Protein AF-A0A536UJZ4-F1 (afdb_monomer_lite)

pLDDT: mean 90.45, std 9.2, range [53.75, 98.38]

Radius of gyration: 19.91 Å; chains: 1; bounding box: 40×31×49 Å

Foldseek 3Di:
DQFDQFDDDPNHTQHHRNHGDDDDQEEDEDEDDDDDPVCLVVVQVCCVVPNPDGVVVVDQDPVNNCVVSVNYHYHYDDDDDDDDD

Sequence (85 aa):
FARPEYVFKDGTLVARAGRIVATPVGGTHFVEPEYDASIETTLKRYADRHASVNPRHAAIGRDELCRCCGGGRLLPAACFAAASV

Structure (mmCIF, N/CA/C/O backbone):
data_AF-A0A536UJZ4-F1
#
_entry.id   AF-A0A536UJZ4-F1
#
loop_
_atom_site.group_PDB
_atom_site.id
_atom_site.type_symbol
_atom_site.label_atom_id
_atom_site.label_alt_id
_atom_site.label_comp_id
_atom_site.label_asym_id
_atom_site.label_entity_id
_atom_site.label_seq_id
_atom_site.pdbx_PDB_ins_code
_atom_site.Cartn_x
_atom_site.Cartn_y
_atom_site.Cartn_z
_atom_site.occupancy
_atom_site.B_iso_or_equiv
_atom_site.auth_seq_id
_atom_site.auth_comp_id
_atom_site.auth_asym_id
_atom_site.auth_atom_id
_atom_site.pdbx_PDB_model_num
ATOM 1 N N . PHE A 1 1 ? -0.446 -7.272 27.644 1.00 88.19 1 PHE A N 1
ATOM 2 C CA . PHE A 1 1 ? -0.810 -6.821 26.282 1.00 88.19 1 PHE A CA 1
ATOM 3 C C . PHE A 1 1 ? -1.361 -7.913 25.356 1.00 88.19 1 PHE A C 1
ATOM 5 O O . PHE A 1 1 ? -1.922 -7.556 24.333 1.00 88.19 1 PHE A O 1
ATOM 12 N N . ALA A 1 2 ? -1.295 -9.214 25.691 1.00 96.56 2 ALA A N 1
ATOM 13 C CA . ALA A 1 2 ? -1.802 -10.282 24.809 1.00 96.56 2 ALA A CA 1
ATOM 14 C C . ALA A 1 2 ? -3.328 -10.256 24.548 1.00 96.56 2 ALA A C 1
ATOM 16 O O . ALA A 1 2 ? -3.786 -10.780 23.539 1.00 96.56 2 ALA A O 1
ATOM 17 N N . ARG A 1 3 ? -4.122 -9.660 25.451 1.00 97.19 3 ARG A N 1
ATOM 18 C CA . ARG A 1 3 ? -5.575 -9.471 25.307 1.00 97.19 3 ARG A CA 1
ATOM 19 C C . ARG A 1 3 ? -5.931 -8.020 25.639 1.00 97.19 3 ARG A C 1
ATOM 21 O O . ARG A 1 3 ? -6.123 -7.713 26.813 1.00 97.19 3 ARG A O 1
ATOM 28 N N . PRO A 1 4 ? -5.912 -7.111 24.654 1.00 97.31 4 PRO A N 1
ATOM 29 C CA . PRO A 1 4 ? -6.258 -5.714 24.886 1.00 97.31 4 PRO A CA 1
ATOM 30 C C . PRO A 1 4 ? -7.752 -5.558 25.197 1.00 97.31 4 PRO A C 1
ATOM 32 O O . PRO A 1 4 ? -8.585 -6.287 24.649 1.00 97.31 4 PRO A O 1
ATOM 35 N N . GLU A 1 5 ? -8.083 -4.588 26.054 1.00 98.12 5 GLU A N 1
ATOM 36 C CA . GLU A 1 5 ? -9.476 -4.272 26.392 1.00 98.12 5 GLU A CA 1
ATOM 37 C C . GLU A 1 5 ? -10.204 -3.624 25.207 1.00 98.12 5 GLU A C 1
ATOM 39 O O . GLU A 1 5 ? -11.340 -3.996 24.932 1.00 98.12 5 GLU A O 1
ATOM 44 N N . TYR A 1 6 ? -9.532 -2.751 24.444 1.00 98.31 6 TYR A N 1
ATOM 45 C CA . TYR A 1 6 ? -10.053 -2.144 23.215 1.00 98.31 6 TYR A CA 1
ATOM 46 C C . TYR A 1 6 ? -8.968 -2.031 22.137 1.00 98.31 6 TYR A C 1
ATOM 48 O O . TYR A 1 6 ? -7.823 -1.694 22.438 1.00 98.31 6 TYR A O 1
ATOM 56 N N . VAL A 1 7 ? -9.343 -2.261 20.877 1.00 98.31 7 VAL A N 1
ATOM 57 C CA . VAL A 1 7 ? -8.529 -1.955 19.689 1.00 98.31 7 VAL A CA 1
ATOM 58 C C . VAL A 1 7 ? -9.408 -1.264 18.663 1.00 98.31 7 VAL A C 1
ATOM 60 O O . VAL A 1 7 ? -10.468 -1.785 18.311 1.00 98.31 7 VAL A O 1
ATOM 63 N N . PHE A 1 8 ? -8.945 -0.127 18.154 1.00 97.94 8 PHE A N 1
ATOM 64 C CA . PHE A 1 8 ? -9.633 0.633 17.119 1.00 97.94 8 PHE A CA 1
ATOM 65 C C . PHE A 1 8 ? -8.810 0.666 15.833 1.00 97.94 8 PHE A C 1
ATOM 67 O O . PHE A 1 8 ? -7.583 0.743 15.877 1.00 97.94 8 PHE A O 1
ATOM 74 N N . LYS A 1 9 ? -9.496 0.641 14.692 1.00 96.00 9 LYS A N 1
ATOM 75 C CA . LYS A 1 9 ? -8.929 0.879 13.364 1.00 96.00 9 LYS A CA 1
ATOM 76 C C . LYS A 1 9 ? -9.760 1.956 12.680 1.00 96.00 9 LYS A C 1
ATOM 78 O O . LYS A 1 9 ? -10.966 1.779 12.540 1.00 96.00 9 LYS A O 1
ATOM 83 N N . ASP A 1 10 ? -9.133 3.076 12.321 1.00 94.00 10 ASP A N 1
ATOM 84 C CA . ASP A 1 10 ? -9.797 4.252 11.733 1.00 94.00 10 ASP A CA 1
ATOM 85 C C . ASP A 1 10 ? -11.051 4.691 12.520 1.00 94.00 10 ASP A C 1
ATOM 87 O O . ASP A 1 10 ? -12.109 4.961 11.958 1.00 94.00 10 ASP A O 1
ATOM 91 N N . GLY A 1 11 ? -10.956 4.681 13.856 1.00 96.38 11 GLY A N 1
ATOM 92 C CA . GLY A 1 11 ? -12.066 5.006 14.763 1.00 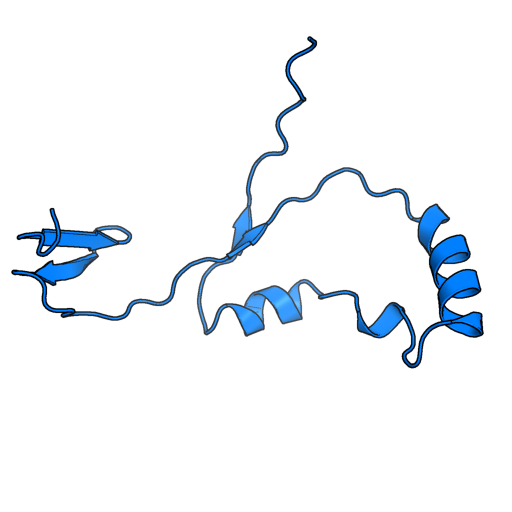96.38 11 GLY A CA 1
ATOM 93 C C . GLY A 1 11 ? -13.101 3.890 14.973 1.00 96.38 11 GLY A C 1
ATOM 94 O O . GLY A 1 11 ? -13.936 4.002 15.866 1.00 96.38 11 GLY A O 1
ATOM 95 N N . THR A 1 12 ? -13.034 2.783 14.229 1.00 97.50 12 THR A N 1
ATOM 96 C CA . THR A 1 12 ? -13.937 1.627 14.381 1.00 97.50 12 THR A CA 1
ATOM 97 C C . THR A 1 12 ? -13.394 0.641 15.410 1.00 97.50 12 THR A C 1
ATOM 99 O O . THR A 1 12 ? -12.241 0.226 15.312 1.00 97.50 12 THR A O 1
ATOM 102 N N . LEU A 1 13 ? -14.214 0.217 16.376 1.00 98.31 13 LEU A N 1
ATOM 103 C CA . LEU A 1 13 ? -13.847 -0.831 17.334 1.00 98.31 13 LEU A CA 1
ATOM 104 C C . LEU A 1 13 ? -13.701 -2.179 16.608 1.00 98.31 13 LEU A C 1
ATOM 106 O O . LEU A 1 13 ? -14.682 -2.710 16.096 1.00 98.31 13 LEU A O 1
ATOM 110 N N . VAL A 1 14 ? -12.491 -2.745 16.581 1.00 98.38 14 VAL A N 1
ATOM 111 C CA . VAL A 1 14 ? -12.195 -4.023 15.903 1.00 98.38 14 VAL A CA 1
ATOM 112 C C . VAL A 1 14 ? -11.930 -5.173 16.864 1.00 98.38 14 VAL A C 1
ATOM 114 O O . VAL A 1 14 ? -12.177 -6.323 16.503 1.00 98.38 14 VAL A O 1
ATOM 117 N N . ALA A 1 15 ? -11.498 -4.892 18.096 1.00 98.25 15 ALA A N 1
ATOM 118 C CA . ALA A 1 15 ? -11.399 -5.905 19.140 1.00 98.25 15 ALA A CA 1
ATOM 119 C C . ALA A 1 15 ? -11.782 -5.357 20.516 1.00 98.25 15 ALA A C 1
ATOM 121 O O . ALA A 1 15 ? -11.463 -4.212 20.839 1.00 98.25 15 ALA A O 1
ATOM 122 N N . ARG A 1 16 ? -12.418 -6.197 21.338 1.00 98.25 16 ARG A N 1
ATOM 123 C CA . ARG A 1 16 ? -12.739 -5.909 22.740 1.00 98.25 16 ARG A CA 1
ATOM 124 C C . ARG A 1 16 ? -12.480 -7.131 23.614 1.00 98.25 16 ARG A C 1
ATOM 126 O O . ARG A 1 16 ? -12.839 -8.239 23.217 1.00 98.25 16 ARG A O 1
ATOM 133 N N . ALA A 1 17 ? -11.858 -6.939 24.777 1.00 97.75 17 ALA A N 1
ATOM 134 C CA . ALA A 1 17 ? -11.489 -8.018 25.703 1.00 97.75 17 ALA A CA 1
ATOM 135 C C . ALA A 1 17 ? -10.779 -9.203 25.000 1.00 97.75 17 ALA A C 1
ATOM 137 O O . ALA A 1 17 ? -11.065 -10.378 25.241 1.00 97.75 17 ALA A O 1
ATOM 138 N N . GLY A 1 18 ? -9.877 -8.894 24.063 1.00 97.50 18 GLY A N 1
ATOM 139 C CA . GLY A 1 18 ? -9.144 -9.885 23.267 1.00 97.50 18 GLY A CA 1
ATOM 140 C C . GLY A 1 18 ? -9.953 -10.647 22.205 1.00 97.50 18 GLY A C 1
ATOM 141 O O . GLY A 1 18 ? -9.423 -11.598 21.637 1.00 97.50 18 GLY A O 1
ATOM 142 N N . ARG A 1 19 ? -11.205 -10.267 21.913 1.00 98.00 19 ARG A N 1
ATOM 143 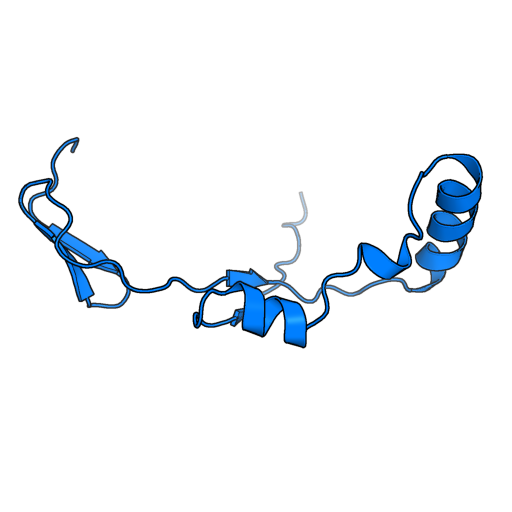C CA . ARG A 1 19 ? -12.028 -10.869 20.845 1.00 98.00 19 ARG A CA 1
ATOM 144 C C . ARG A 1 19 ? -12.208 -9.894 19.687 1.00 98.00 19 ARG A C 1
ATOM 146 O O . ARG A 1 19 ? -12.486 -8.723 19.924 1.00 98.00 19 ARG A O 1
ATOM 153 N N . ILE A 1 20 ? -12.098 -10.380 18.450 1.00 98.06 20 ILE A N 1
ATOM 154 C CA . ILE A 1 20 ? -12.422 -9.601 17.245 1.00 98.06 20 ILE A CA 1
ATOM 155 C C . ILE A 1 20 ? -13.937 -9.374 17.181 1.00 98.06 20 ILE A C 1
ATOM 157 O O . ILE A 1 20 ? -14.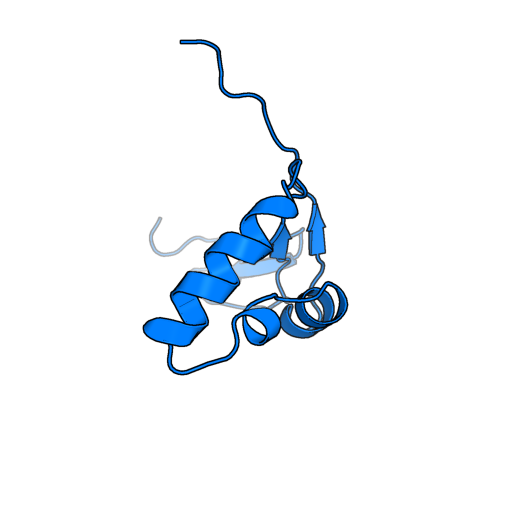705 -10.318 17.359 1.00 98.06 20 ILE A O 1
ATOM 161 N N . VAL A 1 21 ? -14.357 -8.132 16.934 1.00 98.25 21 VAL A N 1
ATOM 162 C CA . VAL A 1 21 ? -15.776 -7.727 16.855 1.00 98.25 21 VAL A CA 1
ATOM 163 C C . VAL A 1 21 ? -16.156 -7.085 15.518 1.00 98.25 21 VAL A C 1
ATOM 165 O O . VAL A 1 21 ? -17.338 -7.004 15.205 1.00 98.25 21 VAL A O 1
ATOM 168 N N . ALA A 1 22 ? -15.177 -6.662 14.714 1.00 97.81 22 ALA A N 1
ATOM 169 C CA . ALA A 1 22 ? -15.390 -6.153 13.363 1.00 97.81 22 ALA A CA 1
ATOM 170 C C . ALA A 1 22 ? -14.170 -6.444 12.478 1.00 97.81 22 ALA A C 1
ATOM 172 O O . ALA A 1 22 ? -13.038 -6.491 12.964 1.00 97.81 22 ALA A O 1
ATOM 173 N N . THR A 1 23 ? -14.396 -6.594 11.171 1.00 95.75 23 THR A N 1
ATOM 174 C CA . THR A 1 23 ? -13.351 -6.867 10.169 1.00 95.75 23 THR A CA 1
ATOM 175 C C . THR A 1 23 ? -13.393 -5.848 9.021 1.00 95.75 23 THR A C 1
ATOM 177 O O . THR A 1 23 ? -13.682 -6.219 7.882 1.00 95.75 23 THR A O 1
ATOM 180 N N . PRO A 1 24 ? -13.153 -4.548 9.287 1.00 93.81 24 PRO A N 1
ATOM 181 C CA . PRO A 1 24 ? -13.136 -3.542 8.234 1.00 93.81 24 PRO A CA 1
ATOM 182 C C . PRO A 1 24 ? -11.950 -3.758 7.287 1.00 93.81 24 PRO A C 1
ATOM 184 O O . PRO A 1 24 ? -10.833 -4.093 7.710 1.00 93.81 24 PRO A O 1
ATOM 187 N N . VAL A 1 25 ? -12.187 -3.508 6.001 1.00 92.25 25 VAL A N 1
ATOM 188 C CA . VAL A 1 25 ? -11.157 -3.592 4.963 1.00 92.25 25 VAL A CA 1
ATOM 189 C C . VAL A 1 25 ? -10.087 -2.522 5.210 1.00 92.25 25 VAL A C 1
ATOM 191 O O . VAL A 1 25 ? -10.395 -1.377 5.534 1.00 92.25 25 VAL A O 1
ATOM 194 N N . GLY A 1 26 ? -8.811 -2.911 5.138 1.00 89.56 26 GLY A N 1
ATOM 195 C CA . GLY A 1 26 ? -7.683 -1.982 5.275 1.00 89.56 26 GLY A CA 1
ATOM 196 C C . GLY A 1 26 ? -7.408 -1.179 4.005 1.00 89.56 26 GLY A C 1
ATOM 197 O O . GLY A 1 26 ? -8.035 -1.399 2.976 1.00 89.56 26 GLY A O 1
ATOM 198 N N . GLY A 1 27 ? -6.447 -0.260 4.074 1.00 90.56 27 GLY A N 1
ATOM 199 C CA . GLY A 1 27 ? -5.877 0.368 2.884 1.00 90.56 27 GLY A CA 1
ATOM 200 C C . GLY A 1 27 ? -4.489 -0.178 2.557 1.00 90.56 27 GLY A C 1
ATOM 201 O O . GLY A 1 27 ? -3.767 -0.617 3.455 1.00 90.56 27 GLY A O 1
ATOM 202 N N . THR A 1 28 ? -4.118 -0.126 1.280 1.00 91.56 28 THR A N 1
ATOM 203 C CA . THR A 1 28 ? -2.773 -0.477 0.804 1.00 91.56 28 THR A CA 1
ATOM 204 C C . THR A 1 28 ? -1.953 0.794 0.660 1.00 91.56 28 THR A C 1
ATOM 206 O O . THR A 1 28 ? -2.350 1.698 -0.074 1.00 91.56 28 THR A O 1
ATOM 209 N N . HIS A 1 29 ? -0.813 0.862 1.345 1.00 92.62 29 HIS A N 1
ATOM 210 C CA . HIS A 1 29 ? 0.124 1.967 1.170 1.00 92.62 29 HIS A CA 1
ATOM 211 C C . HIS A 1 29 ? 0.964 1.760 -0.089 1.00 92.62 29 HIS A C 1
ATOM 213 O O . HIS A 1 29 ? 1.430 0.648 -0.337 1.00 92.62 29 HIS A O 1
ATOM 219 N N . PHE A 1 30 ? 1.167 2.822 -0.865 1.00 91.75 30 PHE A N 1
ATOM 220 C CA . PHE A 1 30 ? 2.002 2.803 -2.067 1.00 91.75 30 PHE A CA 1
ATOM 221 C C . PHE A 1 30 ? 2.837 4.082 -2.172 1.00 91.75 30 PHE A C 1
ATOM 223 O O . PHE A 1 30 ? 2.486 5.106 -1.588 1.00 91.75 30 PHE A O 1
ATOM 230 N N . VAL A 1 31 ? 3.936 4.014 -2.920 1.00 93.25 31 VAL A N 1
ATOM 231 C CA . VAL A 1 31 ? 4.825 5.143 -3.222 1.00 93.25 31 VAL A CA 1
ATOM 232 C C . VAL A 1 31 ? 4.954 5.299 -4.734 1.00 93.25 31 VAL A C 1
ATOM 234 O O . VAL A 1 31 ? 4.833 4.320 -5.469 1.00 93.25 31 VAL A O 1
ATOM 237 N N . GLU A 1 32 ? 5.229 6.517 -5.190 1.00 90.94 32 GLU A N 1
ATOM 238 C CA . GLU A 1 32 ? 5.487 6.843 -6.600 1.00 90.94 32 GLU A CA 1
ATOM 239 C C . GLU A 1 32 ? 6.853 7.550 -6.703 1.00 90.94 32 GLU A C 1
ATOM 241 O O . GLU A 1 32 ? 6.907 8.771 -6.854 1.00 90.94 32 GLU A O 1
ATOM 246 N N . PRO A 1 33 ? 7.977 6.826 -6.523 1.00 92.38 33 PRO A N 1
ATOM 247 C CA . PRO A 1 33 ? 9.303 7.398 -6.731 1.00 92.38 33 PRO A CA 1
ATOM 248 C C . PRO A 1 33 ? 9.546 7.677 -8.219 1.00 92.38 33 PRO A C 1
ATOM 250 O O . PRO A 1 33 ? 8.858 7.139 -9.090 1.00 92.38 33 PRO A O 1
ATOM 253 N N . GLU A 1 34 ? 10.577 8.467 -8.518 1.00 91.81 34 GLU A N 1
ATOM 254 C CA . GLU A 1 34 ? 11.091 8.548 -9.885 1.00 91.81 34 GLU A CA 1
ATOM 255 C C . GLU A 1 34 ? 11.511 7.150 -10.365 1.00 91.81 34 GLU A C 1
ATOM 257 O O . GLU A 1 34 ? 12.232 6.426 -9.673 1.00 91.81 34 GLU A O 1
ATOM 262 N N . TYR A 1 35 ? 11.030 6.761 -11.546 1.00 90.62 35 TYR A N 1
ATOM 263 C CA . TYR A 1 35 ? 11.280 5.452 -12.141 1.00 90.62 35 TYR A CA 1
ATOM 264 C C . TYR A 1 35 ? 11.975 5.609 -13.494 1.00 90.62 35 TYR A C 1
ATOM 266 O O . TYR A 1 35 ? 11.433 6.219 -14.417 1.00 90.62 35 TYR A O 1
ATOM 274 N N . ASP A 1 36 ? 13.170 5.032 -13.622 1.00 95.25 36 ASP A N 1
ATOM 275 C CA . ASP A 1 36 ? 13.907 5.001 -14.883 1.00 95.25 36 ASP A CA 1
ATOM 276 C C . ASP A 1 36 ? 13.354 3.903 -15.800 1.00 95.25 36 ASP A C 1
ATOM 278 O O . ASP A 1 36 ? 13.696 2.728 -15.672 1.00 95.25 36 ASP A O 1
ATOM 282 N N . ALA A 1 37 ? 12.529 4.296 -16.772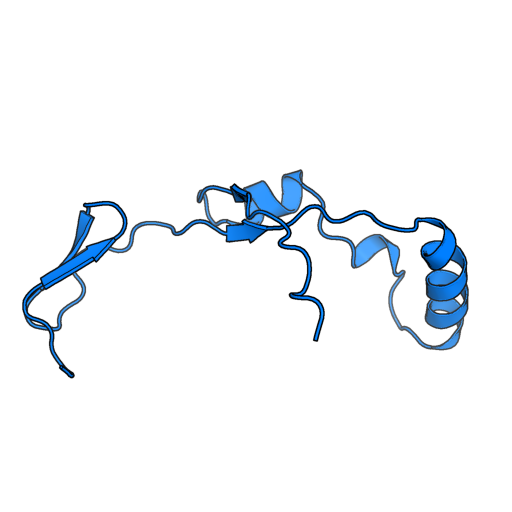 1.00 93.50 37 ALA A N 1
ATOM 283 C CA . ALA A 1 37 ? 11.928 3.377 -17.736 1.00 93.50 37 ALA A CA 1
ATOM 284 C C . ALA A 1 37 ? 12.945 2.686 -18.667 1.00 93.50 37 ALA A C 1
ATOM 286 O O . ALA A 1 37 ? 12.601 1.699 -19.320 1.00 93.50 37 ALA A O 1
ATOM 287 N N . SER A 1 38 ? 14.197 3.154 -18.747 1.00 96.25 38 SER A N 1
ATOM 288 C CA . SER A 1 38 ? 15.221 2.511 -19.580 1.00 96.25 38 SER A CA 1
ATOM 289 C C . SER A 1 38 ? 15.584 1.103 -19.083 1.00 96.25 38 SER A C 1
ATOM 291 O O . SER A 1 38 ? 15.944 0.235 -19.891 1.00 96.25 38 SER A O 1
ATOM 293 N N . ILE A 1 39 ? 15.398 0.831 -17.781 1.00 94.88 39 ILE A N 1
ATOM 294 C CA . ILE A 1 39 ? 15.676 -0.469 -17.154 1.00 94.88 39 ILE A CA 1
ATOM 295 C C . ILE A 1 39 ? 14.846 -1.611 -17.754 1.00 94.88 39 ILE A C 1
ATOM 297 O O . ILE A 1 39 ? 15.311 -2.752 -17.801 1.00 94.88 39 ILE A O 1
ATOM 301 N N . GLU A 1 40 ? 13.663 -1.310 -18.294 1.00 93.62 40 GLU A N 1
ATOM 302 C CA . GLU A 1 40 ? 12.745 -2.274 -18.913 1.00 93.62 40 GLU A CA 1
ATOM 303 C C . GLU A 1 40 ? 13.407 -3.065 -20.049 1.00 93.62 40 GLU A C 1
ATOM 305 O O . GLU A 1 40 ? 13.161 -4.260 -20.228 1.00 93.62 40 GLU A O 1
ATOM 310 N N . THR A 1 41 ? 14.325 -2.438 -20.793 1.00 95.19 41 THR A N 1
ATOM 311 C CA . THR A 1 41 ? 15.074 -3.120 -21.861 1.00 95.19 41 THR A CA 1
ATOM 312 C C . THR A 1 41 ? 15.991 -4.204 -21.293 1.00 95.19 41 THR A C 1
ATOM 314 O O . THR A 1 41 ? 16.081 -5.312 -21.834 1.00 95.19 41 THR A O 1
ATOM 317 N N . THR A 1 42 ? 16.668 -3.896 -20.187 1.00 95.31 42 THR A N 1
ATOM 318 C CA . THR A 1 42 ? 17.557 -4.828 -19.487 1.00 95.31 42 THR A CA 1
ATOM 319 C C . THR A 1 42 ? 16.757 -5.963 -18.856 1.00 95.31 42 THR A C 1
ATOM 321 O O . THR A 1 42 ? 17.113 -7.131 -19.041 1.00 95.31 42 THR A O 1
ATOM 324 N N . LEU A 1 43 ? 15.645 -5.638 -18.188 1.00 94.06 43 LEU A N 1
ATOM 325 C CA . LEU A 1 43 ? 14.743 -6.618 -17.579 1.00 94.06 43 LEU A CA 1
ATOM 326 C C . LEU A 1 43 ? 14.167 -7.570 -18.622 1.00 94.06 43 LEU A C 1
ATOM 328 O O . LEU A 1 43 ? 14.205 -8.784 -18.426 1.00 94.06 43 LEU A O 1
ATOM 332 N N . LYS A 1 44 ? 13.723 -7.047 -19.771 1.00 94.56 44 LYS A N 1
ATOM 333 C CA . LYS A 1 44 ? 13.244 -7.872 -20.880 1.00 94.56 44 LYS A CA 1
ATOM 334 C C . LYS A 1 44 ? 14.310 -8.852 -21.362 1.00 94.56 44 LYS A C 1
ATOM 336 O O . LYS A 1 44 ? 14.043 -10.046 -21.452 1.00 94.56 44 LYS A O 1
ATOM 341 N N . ARG A 1 45 ? 15.525 -8.371 -21.640 1.00 95.75 45 ARG A N 1
ATOM 342 C CA . ARG A 1 45 ? 16.620 -9.221 -22.134 1.00 95.75 45 ARG A CA 1
ATOM 343 C C . ARG A 1 45 ? 16.982 -10.331 -21.144 1.00 95.75 45 ARG A C 1
ATOM 345 O O . ARG A 1 45 ? 17.337 -11.432 -21.560 1.00 95.75 45 ARG A O 1
ATOM 352 N N . TYR A 1 46 ? 16.943 -10.031 -19.848 1.00 95.81 46 TYR A N 1
ATOM 353 C CA . TYR A 1 46 ? 17.159 -11.023 -18.802 1.00 95.81 46 TYR A CA 1
ATOM 354 C C . TYR A 1 46 ? 16.015 -12.045 -18.759 1.00 95.81 46 TYR A C 1
ATOM 356 O O . TYR A 1 46 ? 16.268 -13.248 -18.822 1.00 95.81 46 TYR A O 1
ATOM 364 N N . ALA A 1 47 ? 14.769 -11.573 -18.713 1.00 95.75 47 ALA A N 1
ATOM 365 C CA . ALA A 1 47 ? 13.591 -12.424 -18.620 1.00 95.75 47 ALA A CA 1
ATOM 366 C C . ALA A 1 47 ? 13.456 -13.363 -19.827 1.00 95.75 47 ALA A C 1
ATOM 368 O O . ALA A 1 47 ? 13.198 -14.544 -19.633 1.00 95.75 47 ALA A O 1
ATOM 369 N N . ASP A 1 48 ? 13.739 -12.885 -21.043 1.00 94.88 48 ASP A N 1
ATOM 370 C CA . ASP A 1 48 ? 13.699 -13.699 -22.267 1.00 94.88 48 ASP A CA 1
ATOM 371 C C . ASP A 1 48 ? 14.642 -14.922 -22.202 1.00 94.88 48 ASP A C 1
ATOM 373 O O . ASP A 1 48 ? 14.400 -15.924 -22.870 1.00 94.88 48 ASP A O 1
ATOM 377 N N . ARG A 1 49 ? 15.725 -14.855 -21.413 1.00 96.62 49 ARG A N 1
ATOM 378 C CA . ARG A 1 49 ? 16.693 -15.955 -21.254 1.00 96.62 49 ARG A CA 1
ATOM 379 C C . ARG A 1 49 ? 16.466 -16.819 -20.020 1.00 96.62 49 ARG A C 1
ATOM 381 O O . ARG A 1 49 ? 16.926 -17.959 -20.000 1.00 96.62 49 ARG A O 1
ATOM 388 N N . HIS A 1 50 ? 15.861 -16.262 -18.975 1.00 96.75 50 HIS A N 1
ATOM 389 C CA . HIS A 1 50 ? 15.927 -16.848 -17.633 1.00 96.75 50 HIS A CA 1
ATOM 390 C C . HIS A 1 50 ? 14.575 -16.978 -16.929 1.00 96.75 50 HIS A C 1
ATOM 392 O O . HIS A 1 50 ? 14.491 -17.703 -15.941 1.00 96.75 50 HIS A O 1
ATOM 398 N N . ALA A 1 51 ? 13.527 -16.301 -17.397 1.00 94.69 51 ALA A N 1
ATOM 399 C CA . ALA A 1 51 ? 12.208 -16.347 -16.782 1.00 94.69 51 ALA A CA 1
ATOM 400 C C . ALA A 1 51 ? 11.247 -17.239 -17.577 1.00 94.69 51 ALA A C 1
ATOM 402 O O . ALA A 1 51 ? 11.386 -17.433 -18.781 1.00 94.69 51 ALA A O 1
ATOM 403 N N . SER A 1 52 ? 10.232 -17.758 -16.890 1.00 95.31 52 SER A N 1
ATOM 404 C CA . SER A 1 52 ? 9.156 -18.557 -17.488 1.00 95.31 52 SER A CA 1
ATOM 405 C C . SER A 1 52 ? 7.940 -17.727 -17.909 1.00 95.31 52 SER A C 1
ATOM 407 O O . SER A 1 52 ? 7.005 -18.266 -18.498 1.00 95.31 52 SER A O 1
ATOM 409 N N . VAL A 1 53 ? 7.921 -16.430 -17.590 1.00 92.25 53 VAL A N 1
ATOM 410 C CA . VAL A 1 53 ? 6.800 -15.521 -17.858 1.00 92.25 53 VAL A CA 1
ATOM 411 C C . VAL A 1 53 ? 7.296 -14.205 -18.443 1.00 92.25 53 VAL A C 1
ATOM 413 O O . VAL A 1 53 ? 8.417 -13.769 -18.182 1.00 92.25 53 VAL A O 1
ATOM 416 N N . ASN A 1 54 ? 6.439 -13.553 -19.228 1.00 88.44 54 ASN A N 1
ATOM 417 C CA . ASN A 1 54 ? 6.737 -12.234 -19.770 1.00 88.44 54 ASN A CA 1
ATOM 418 C C . ASN A 1 54 ? 6.736 -11.191 -18.633 1.00 88.44 54 ASN A C 1
ATOM 420 O O . ASN A 1 54 ? 5.731 -11.089 -17.922 1.00 88.44 54 ASN A O 1
ATOM 424 N N . PRO A 1 55 ? 7.805 -10.385 -18.475 1.00 88.56 55 PRO 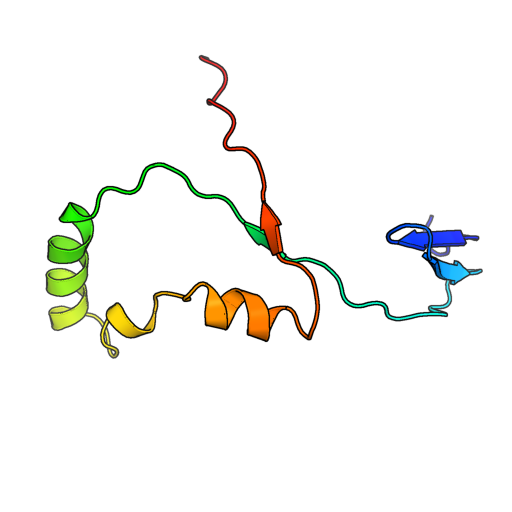A N 1
ATOM 425 C CA . PRO A 1 55 ? 7.926 -9.421 -17.379 1.00 88.56 55 PRO A CA 1
ATOM 426 C C . PRO A 1 55 ? 6.820 -8.359 -17.378 1.00 88.56 55 PRO A C 1
ATOM 428 O O . PRO A 1 55 ? 6.477 -7.840 -16.323 1.00 88.56 55 PRO A O 1
ATOM 431 N N . ARG A 1 56 ? 6.180 -8.091 -18.525 1.00 87.69 56 ARG A N 1
ATOM 432 C CA . ARG A 1 56 ? 5.036 -7.168 -18.608 1.00 87.69 56 ARG A CA 1
ATOM 433 C C . ARG A 1 56 ? 3.825 -7.614 -17.786 1.00 87.69 56 ARG A C 1
ATOM 435 O O . ARG A 1 56 ? 3.001 -6.778 -17.445 1.00 87.69 56 ARG A O 1
ATOM 442 N N . HIS A 1 57 ? 3.705 -8.905 -17.477 1.00 90.81 57 HIS A N 1
ATOM 443 C CA . HIS A 1 57 ? 2.637 -9.431 -16.620 1.00 90.81 57 HIS A CA 1
ATOM 444 C C . HIS A 1 57 ? 2.974 -9.366 -15.126 1.00 90.81 57 HIS A C 1
ATOM 446 O O . HIS A 1 57 ? 2.128 -9.704 -14.308 1.00 90.81 57 HIS A O 1
ATOM 452 N N . ALA A 1 58 ? 4.196 -8.962 -14.762 1.00 89.44 58 ALA A N 1
ATOM 453 C CA . ALA A 1 58 ? 4.585 -8.774 -13.367 1.00 89.44 58 ALA A CA 1
ATOM 454 C C . ALA A 1 58 ? 4.228 -7.374 -12.838 1.00 89.44 58 ALA A C 1
ATOM 456 O O . ALA A 1 58 ? 4.175 -7.172 -11.626 1.00 89.44 58 ALA A O 1
ATOM 457 N N . ALA A 1 59 ? 4.002 -6.404 -13.730 1.00 89.62 59 ALA A N 1
ATOM 458 C CA . ALA A 1 59 ? 3.620 -5.052 -13.352 1.00 89.62 59 ALA A CA 1
ATOM 459 C C . ALA A 1 59 ? 2.174 -5.027 -12.836 1.00 89.62 59 ALA A C 1
ATOM 461 O O . ALA A 1 59 ? 1.247 -5.360 -13.572 1.00 89.62 59 ALA A O 1
ATOM 462 N N . ILE A 1 60 ? 1.992 -4.582 -11.591 1.00 89.44 60 ILE A N 1
ATOM 463 C CA . ILE A 1 60 ? 0.668 -4.387 -10.994 1.00 89.44 60 ILE A CA 1
ATOM 464 C C . ILE A 1 60 ? 0.165 -3.003 -11.403 1.00 89.44 60 ILE A C 1
ATOM 466 O O . ILE A 1 60 ? 0.725 -1.977 -11.009 1.00 89.44 60 ILE A O 1
ATOM 470 N N . GLY A 1 61 ? -0.889 -2.970 -12.215 1.00 88.19 61 GLY A N 1
ATOM 471 C CA . GLY A 1 61 ? -1.493 -1.718 -12.674 1.00 88.19 61 GLY A CA 1
ATOM 472 C C . GLY A 1 61 ? -2.254 -0.984 -11.565 1.00 88.19 61 GLY A C 1
ATOM 473 O O . GLY A 1 61 ? -2.640 -1.569 -10.555 1.00 88.19 61 GLY A O 1
ATOM 474 N N . ARG A 1 62 ? -2.558 0.304 -11.766 1.00 85.69 62 ARG A N 1
ATOM 475 C CA . ARG A 1 62 ? -3.338 1.089 -10.789 1.00 85.69 62 ARG A CA 1
ATOM 476 C C . ARG A 1 62 ? -4.752 0.540 -10.580 1.00 85.69 62 ARG A C 1
ATOM 478 O O . ARG A 1 62 ? -5.213 0.458 -9.447 1.00 85.69 62 ARG A O 1
ATOM 485 N N . ASP A 1 63 ? -5.414 0.114 -11.653 1.00 87.06 63 ASP A N 1
ATOM 486 C CA . ASP A 1 63 ? -6.739 -0.511 -11.572 1.00 87.06 63 ASP A CA 1
ATOM 487 C C . ASP A 1 63 ? -6.694 -1.849 -10.833 1.00 87.06 63 ASP A C 1
ATOM 489 O O . ASP A 1 63 ? -7.615 -2.181 -10.085 1.00 87.06 63 ASP A O 1
ATOM 493 N N . GLU A 1 64 ? -5.613 -2.606 -11.021 1.00 87.19 64 GLU A N 1
ATOM 494 C CA . GLU A 1 64 ? -5.369 -3.844 -10.291 1.00 87.19 64 GLU A CA 1
ATOM 495 C C . GLU A 1 64 ? -5.147 -3.550 -8.808 1.00 87.19 64 GLU A C 1
ATOM 497 O O . GLU A 1 64 ? -5.853 -4.118 -7.984 1.00 87.19 64 GLU A O 1
ATOM 502 N N . LEU A 1 65 ? -4.295 -2.580 -8.458 1.00 85.38 65 LEU A N 1
ATOM 503 C CA . LEU A 1 65 ? -4.111 -2.124 -7.077 1.00 85.38 65 LEU A CA 1
ATOM 504 C C . LEU A 1 65 ? -5.441 -1.718 -6.424 1.00 85.38 65 LEU A C 1
ATOM 506 O O . LEU A 1 65 ? -5.739 -2.174 -5.322 1.00 85.38 65 LEU A O 1
ATOM 510 N N . CYS A 1 66 ? -6.277 -0.935 -7.113 1.00 81.38 66 CYS A N 1
ATOM 511 C CA . CYS A 1 66 ? -7.605 -0.549 -6.626 1.00 81.38 66 CYS A CA 1
ATOM 512 C C . CYS A 1 66 ? -8.519 -1.762 -6.374 1.00 81.38 66 CYS A C 1
ATOM 514 O O . CYS A 1 66 ? -9.245 -1.794 -5.380 1.00 81.38 66 CYS A O 1
ATOM 516 N N . ARG A 1 67 ? -8.496 -2.769 -7.257 1.00 81.38 67 ARG A N 1
ATOM 517 C CA . ARG A 1 67 ? -9.315 -3.990 -7.128 1.00 81.38 67 ARG A CA 1
ATOM 518 C C . ARG A 1 67 ? -8.770 -4.947 -6.062 1.00 81.38 67 ARG A C 1
ATOM 520 O O . ARG A 1 67 ? -9.551 -5.549 -5.326 1.00 81.38 67 ARG A O 1
ATOM 527 N N . CYS A 1 68 ? -7.451 -5.062 -5.941 1.00 71.38 68 CYS A N 1
ATOM 528 C CA . CYS A 1 68 ? -6.757 -5.955 -5.012 1.00 71.38 68 CYS A CA 1
ATOM 529 C C . CYS A 1 68 ? -6.871 -5.518 -3.548 1.00 71.38 68 CYS A C 1
ATOM 531 O O . CYS A 1 68 ? -6.669 -6.338 -2.655 1.00 71.38 68 CYS A O 1
ATOM 533 N N . CYS A 1 69 ? -7.261 -4.272 -3.270 1.00 70.50 69 CYS A N 1
ATOM 534 C CA . CYS A 1 69 ? -7.515 -3.813 -1.905 1.00 70.50 69 CYS A CA 1
ATOM 535 C C . CYS A 1 69 ? -8.752 -4.451 -1.245 1.00 70.50 69 CYS A C 1
ATOM 537 O O . CYS A 1 69 ? -9.093 -4.059 -0.133 1.00 70.50 69 CYS A O 1
ATOM 539 N N . GLY A 1 70 ? -9.467 -5.377 -1.898 1.00 74.38 70 GLY A N 1
ATOM 540 C CA . GLY A 1 70 ? -10.669 -6.006 -1.334 1.00 74.38 70 GLY A CA 1
ATOM 541 C C . GLY A 1 70 ? -11.798 -5.003 -1.062 1.00 74.38 70 GLY A C 1
ATOM 542 O O . GLY A 1 70 ? -12.567 -5.186 -0.123 1.00 74.38 70 GLY A O 1
ATOM 543 N N . GLY A 1 71 ? -11.851 -3.913 -1.839 1.00 79.50 71 GLY A N 1
ATOM 544 C CA . GLY A 1 71 ? -12.723 -2.752 -1.604 1.00 79.50 71 GLY A CA 1
ATOM 545 C C . GLY A 1 71 ? -12.118 -1.664 -0.703 1.00 79.50 71 GLY A C 1
ATOM 546 O O . GLY A 1 71 ? -12.787 -0.685 -0.383 1.00 79.50 71 GLY A O 1
ATOM 547 N N . GLY A 1 72 ? -10.864 -1.830 -0.279 1.00 84.88 72 GLY A N 1
ATOM 548 C CA . GLY A 1 72 ? -10.102 -0.869 0.511 1.00 84.88 72 GLY A CA 1
ATOM 549 C C . GLY A 1 72 ? -9.562 0.314 -0.293 1.00 84.88 72 GLY A C 1
ATOM 550 O O . GLY A 1 72 ? -9.690 0.384 -1.512 1.00 84.88 72 GLY A O 1
ATOM 551 N N . ARG A 1 73 ? -8.927 1.261 0.405 1.00 88.50 73 ARG A N 1
ATOM 552 C CA . ARG A 1 73 ? -8.370 2.486 -0.197 1.00 88.50 73 ARG A CA 1
ATOM 553 C C . ARG A 1 73 ? -6.891 2.322 -0.547 1.00 88.50 73 ARG A C 1
ATOM 555 O O . ARG A 1 73 ? -6.145 1.720 0.221 1.00 88.50 73 ARG A O 1
ATOM 562 N N . LEU A 1 74 ? -6.452 2.941 -1.642 1.00 91.25 74 LEU A N 1
ATOM 563 C CA . LEU A 1 74 ? -5.030 3.196 -1.875 1.00 91.25 74 LEU A CA 1
ATOM 564 C C . LEU A 1 74 ? -4.591 4.415 -1.064 1.00 91.25 74 LEU A C 1
ATOM 566 O O . LEU A 1 74 ? -5.224 5.469 -1.123 1.00 91.25 74 LEU A O 1
ATOM 570 N N . LEU A 1 75 ? -3.524 4.250 -0.289 1.00 92.06 75 LEU A N 1
ATOM 571 C CA . LEU A 1 75 ? -3.004 5.243 0.644 1.00 92.06 75 LEU A CA 1
ATOM 572 C C . LEU A 1 75 ? -1.634 5.725 0.139 1.00 92.06 75 LEU A C 1
ATOM 574 O O . LEU A 1 75 ? -0.656 4.986 0.264 1.00 92.06 75 LEU A O 1
ATOM 578 N N . PRO A 1 76 ? -1.537 6.921 -0.468 1.00 92.69 76 PRO A N 1
ATOM 579 C CA . PRO A 1 76 ? -0.254 7.430 -0.935 1.00 92.69 76 PRO A CA 1
ATOM 580 C C . PRO A 1 76 ? 0.663 7.701 0.261 1.00 92.69 76 PRO A C 1
ATOM 582 O O . PRO A 1 76 ? 0.266 8.353 1.228 1.00 92.69 76 PRO A O 1
ATOM 585 N N . ALA A 1 77 ? 1.890 7.201 0.187 1.00 94.31 77 ALA A N 1
ATOM 586 C CA . ALA A 1 77 ? 2.950 7.469 1.143 1.00 94.31 77 ALA A CA 1
ATOM 587 C C . ALA A 1 77 ? 4.007 8.370 0.495 1.00 94.31 77 ALA A C 1
ATOM 589 O O . ALA A 1 77 ? 4.364 8.200 -0.671 1.00 94.31 77 ALA A O 1
ATOM 590 N N . ALA A 1 78 ? 4.504 9.342 1.257 1.00 92.50 78 ALA A N 1
ATOM 591 C CA . ALA A 1 78 ? 5.556 10.230 0.786 1.00 92.50 78 ALA A CA 1
ATOM 592 C C . ALA A 1 78 ? 6.894 9.483 0.670 1.00 92.50 78 ALA A C 1
ATOM 594 O O . ALA A 1 78 ? 7.271 8.718 1.560 1.00 92.50 78 ALA A O 1
ATOM 595 N N . CYS 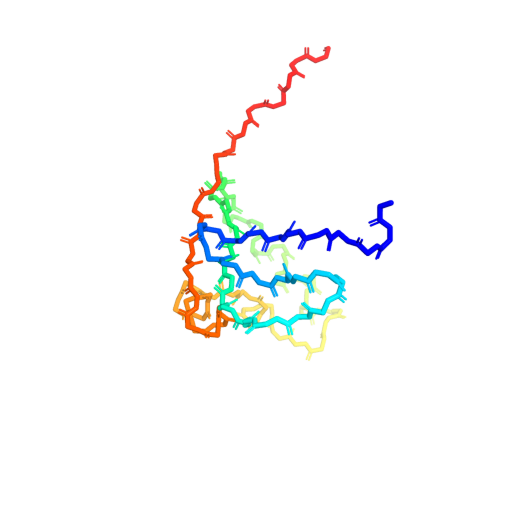A 1 79 ? 7.637 9.753 -0.403 1.00 91.00 79 CYS A N 1
ATOM 596 C CA . CYS A 1 79 ? 9.032 9.347 -0.529 1.00 91.00 79 CYS A CA 1
ATOM 597 C C . CYS A 1 79 ? 9.896 10.322 0.278 1.00 91.00 79 CYS A C 1
ATOM 599 O O . CYS A 1 79 ? 10.049 11.480 -0.106 1.00 91.00 79 CYS A O 1
ATOM 601 N N . PHE A 1 80 ? 10.449 9.876 1.403 1.00 85.94 80 PHE A N 1
ATOM 602 C CA . PHE A 1 80 ? 11.397 10.686 2.166 1.00 85.94 80 PHE A CA 1
ATOM 603 C C . PHE A 1 80 ? 12.800 10.529 1.580 1.00 85.94 80 PHE A C 1
ATOM 605 O O . PHE A 1 80 ? 13.227 9.412 1.284 1.00 85.94 80 PHE A O 1
ATOM 612 N N . ALA A 1 81 ? 13.526 11.639 1.430 1.00 77.44 81 ALA A N 1
ATOM 613 C CA . ALA A 1 81 ? 14.951 11.573 1.133 1.00 77.44 81 ALA A CA 1
ATOM 614 C C . ALA A 1 81 ? 15.655 10.806 2.261 1.00 77.44 81 ALA A C 1
ATOM 616 O O . ALA A 1 81 ? 15.344 11.008 3.439 1.00 77.44 81 ALA A O 1
ATOM 617 N N . ALA A 1 82 ? 16.593 9.925 1.909 1.00 70.75 82 ALA A N 1
ATOM 618 C CA . ALA A 1 82 ? 17.468 9.334 2.910 1.00 70.75 82 ALA A CA 1
ATOM 619 C C . ALA A 1 82 ? 18.178 10.474 3.652 1.00 70.75 82 ALA A C 1
ATOM 621 O O . ALA A 1 82 ? 18.681 11.402 3.015 1.00 70.75 82 ALA A O 1
ATOM 622 N N . ALA A 1 83 ? 18.191 10.426 4.986 1.00 56.06 83 ALA A N 1
ATOM 623 C CA . ALA A 1 83 ? 19.026 11.333 5.757 1.00 56.06 83 ALA A CA 1
ATOM 624 C C . ALA A 1 83 ? 20.465 11.156 5.264 1.00 56.06 83 ALA A C 1
ATOM 626 O O . ALA A 1 83 ? 20.964 10.030 5.238 1.00 56.06 83 ALA A O 1
ATOM 627 N N . SER A 1 84 ? 21.093 12.245 4.821 1.00 57.44 84 SER A N 1
ATOM 628 C CA . SER A 1 84 ? 22.510 12.248 4.476 1.00 57.44 84 SER A CA 1
ATOM 629 C C . SER A 1 84 ? 23.283 11.777 5.707 1.00 57.44 84 SER A C 1
ATOM 631 O O . SER A 1 84 ? 23.290 12.473 6.724 1.00 57.44 84 SER A O 1
ATOM 633 N N . VAL A 1 85 ? 23.832 10.564 5.635 1.00 53.75 85 VAL A N 1
ATOM 634 C CA . VAL A 1 85 ? 24.762 10.016 6.631 1.00 53.75 85 VAL A CA 1
ATOM 635 C C . VAL A 1 85 ? 26.138 10.636 6.479 1.00 53.75 85 VAL A C 1
ATOM 637 O O . VAL A 1 85 ? 26.528 10.926 5.325 1.00 53.75 85 VAL A O 1
#

Secondary structure (DSSP, 8-state):
--S-SEEEETTEEEEETTEE-------EEE------TTHHHHHHHHHHHH-SS-GGGT---HHHHHHHTTT--EEE---PPPP--